Protein AF-A0A7X1L936-F1 (afdb_monomer)

pLDDT: mean 87.61, std 11.69, range [34.81, 97.81]

Mean predicted aligned error: 10.44 Å

Foldseek 3Di:
DDPPVPPPQVVLLVVVLVVQVVLCQQQVNPWAFQEWEECAADDPDCPVVCVRRVHHYYYNDPHTDTHTDPVSVVGHGPPDDPVVVVVVVVVVVVVVCCLVCVPALVSLLVNLCVVCVVVVHHDDLCSSQVVVVHDSVVSVVRD

Radius of gyration: 21.82 Å; Cα contacts (8 Å, |Δi|>4): 133; chains: 1; bounding box: 41×43×56 Å

Solvent-accessible surface area (backbone atoms only — not comparable to full-atom values): 8402 Å² total; per-residue (Å²): 137,80,87,71,76,75,72,56,67,67,55,58,54,51,51,56,49,51,53,50,52,49,47,15,62,40,38,69,67,70,46,68,46,69,28,39,34,31,43,55,70,74,67,100,72,53,66,66,58,44,68,72,57,70,46,50,78,40,52,63,34,102,47,72,46,77,41,64,59,75,75,58,72,77,51,75,54,67,78,70,46,70,70,59,46,55,53,51,50,54,51,49,52,52,50,50,47,44,73,75,50,49,85,47,56,56,46,46,50,54,50,47,42,49,52,32,50,75,74,72,43,84,73,47,63,63,59,51,17,51,76,67,76,39,51,53,70,60,44,64,76,58,96

Nearest PDB structures (foldseek):
  8rcw-assembly2_B  TM=9.343E-01  e=2.288E-03  Mycobacterium tuberculosis H37Rv
  5chh-assembly1_A  TM=5.339E-01  e=8.306E-03  Pseudomonas aeruginosa
  4mey-assembly1_F  TM=4.114E-01  e=6.772E+00  Escherichia coli K-12
  6dcf-assembly1_F  TM=4.307E-01  e=8.764E+00  Mycolicibacterium smegmatis MC2 155

Sequence (143 aa):
MDNVYEQPRQHAESLLCALTEILRAVSGNRINPKEVRFSHSSPNDIKEHQAIFKTRLLFDQPGNALKISRKDFDRPIFLASRELFDALESLAEKHLHQMVFPGSWSDKVSQEIYLLLSSGEVPDVETVSGNLALSSRSLQMKL

Structure (mmCIF, N/CA/C/O backbone):
data_AF-A0A7X1L936-F1
#
_entry.id   AF-A0A7X1L936-F1
#
loop_
_atom_site.group_PDB
_atom_site.id
_atom_site.type_symbol
_atom_site.label_atom_id
_atom_site.label_alt_id
_atom_site.label_comp_id
_atom_site.label_asym_id
_atom_site.label_entity_id
_atom_site.label_seq_id
_atom_site.pdbx_PDB_ins_code
_atom_site.Cartn_x
_atom_site.Cartn_y
_atom_site.Cartn_z
_atom_site.occupancy
_atom_site.B_iso_or_equiv
_atom_site.auth_seq_id
_atom_site.auth_comp_id
_atom_site.auth_asym_id
_atom_site.auth_atom_id
_atom_site.pdbx_PDB_model_num
ATOM 1 N N . MET A 1 1 ? 8.006 27.461 6.998 1.00 34.81 1 MET A N 1
ATOM 2 C CA . MET A 1 1 ? 7.327 26.911 5.813 1.00 34.81 1 MET A CA 1
ATOM 3 C C . MET A 1 1 ? 8.170 25.753 5.322 1.00 34.81 1 MET A C 1
ATOM 5 O O . MET A 1 1 ? 9.359 25.941 5.104 1.00 34.81 1 MET A O 1
ATOM 9 N N . ASP A 1 2 ? 7.526 24.589 5.290 1.00 37.34 2 ASP A N 1
ATOM 10 C CA . ASP A 1 2 ? 7.872 23.356 4.579 1.00 37.34 2 ASP A CA 1
ATOM 11 C C . ASP A 1 2 ? 9.111 22.571 5.033 1.00 37.34 2 ASP A C 1
ATOM 13 O O . ASP A 1 2 ? 10.089 22.415 4.311 1.00 37.34 2 ASP A O 1
ATOM 17 N N . ASN A 1 3 ? 9.001 21.956 6.218 1.00 36.09 3 ASN A N 1
ATOM 18 C CA . ASN A 1 3 ? 9.722 20.716 6.517 1.00 36.09 3 ASN A CA 1
ATOM 19 C C . ASN A 1 3 ? 9.029 19.563 5.767 1.00 36.09 3 ASN A C 1
ATOM 21 O O . ASN A 1 3 ? 8.272 18.787 6.353 1.00 36.09 3 ASN A O 1
ATOM 25 N N . VAL A 1 4 ? 9.210 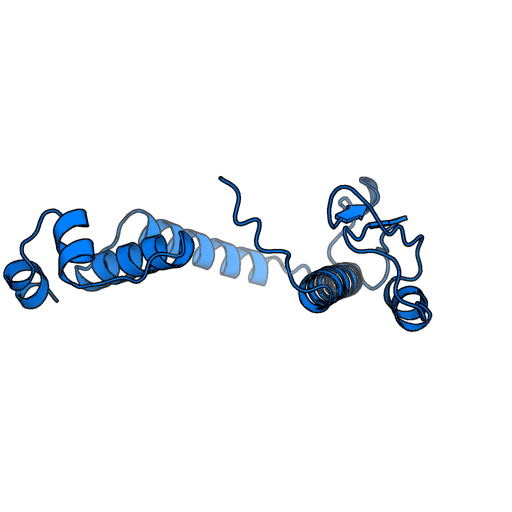19.500 4.444 1.00 44.97 4 VAL A N 1
ATOM 26 C CA . VAL A 1 4 ? 8.858 18.303 3.675 1.00 44.97 4 VAL A CA 1
ATOM 27 C C . VAL A 1 4 ? 9.849 17.243 4.121 1.00 44.97 4 VAL A C 1
ATOM 29 O O . VAL A 1 4 ? 11.003 17.260 3.704 1.00 44.97 4 VAL A O 1
ATOM 32 N N . TYR A 1 5 ? 9.417 16.362 5.021 1.00 47.88 5 TYR A N 1
ATOM 33 C CA . TYR A 1 5 ? 10.136 15.137 5.335 1.00 47.88 5 TYR A CA 1
ATOM 34 C C . TYR A 1 5 ? 10.390 14.411 4.015 1.00 47.88 5 TYR A C 1
ATOM 36 O O . TYR A 1 5 ? 9.490 13.780 3.457 1.00 47.88 5 TYR A O 1
ATOM 44 N N . GLU A 1 6 ? 11.599 14.554 3.483 1.00 51.88 6 GLU A N 1
ATOM 45 C CA . GLU A 1 6 ? 12.049 13.814 2.320 1.00 51.88 6 GLU A CA 1
ATOM 46 C C . GLU A 1 6 ? 12.053 12.347 2.752 1.00 51.88 6 GLU A C 1
ATOM 48 O O . GLU A 1 6 ? 12.922 11.904 3.507 1.00 51.88 6 GLU A O 1
ATOM 53 N N . GLN A 1 7 ? 10.985 11.618 2.404 1.00 60.44 7 GLN A N 1
ATOM 54 C CA . GLN A 1 7 ? 10.865 10.220 2.792 1.00 60.44 7 GLN A CA 1
ATOM 55 C C . GLN A 1 7 ? 12.117 9.495 2.294 1.00 60.44 7 GLN A C 1
ATOM 57 O O . GLN A 1 7 ? 12.426 9.587 1.100 1.00 60.44 7 GLN A O 1
ATOM 62 N N . PRO A 1 8 ? 12.837 8.769 3.169 1.00 81.31 8 PRO A N 1
ATOM 63 C CA . PRO A 1 8 ? 14.045 8.076 2.764 1.00 81.31 8 PRO A CA 1
ATOM 64 C C . PRO A 1 8 ? 13.743 7.199 1.554 1.00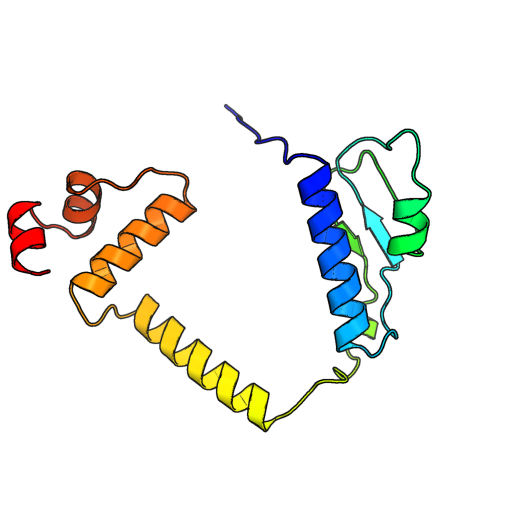 81.31 8 PRO A C 1
ATOM 66 O O . PRO A 1 8 ? 12.786 6.428 1.587 1.00 81.31 8 PRO A O 1
ATOM 69 N N . ARG A 1 9 ? 14.563 7.289 0.502 1.00 86.75 9 ARG A N 1
ATOM 70 C CA . ARG A 1 9 ? 14.416 6.511 -0.742 1.00 86.75 9 ARG A CA 1
ATOM 71 C C . ARG A 1 9 ? 13.977 5.062 -0.490 1.00 86.75 9 ARG A C 1
ATOM 73 O O . ARG A 1 9 ? 12.995 4.587 -1.048 1.00 86.75 9 ARG A O 1
ATOM 80 N N . GLN A 1 10 ? 14.691 4.409 0.424 1.00 88.94 10 GLN A N 1
ATOM 81 C CA . GLN A 1 10 ? 14.488 3.022 0.847 1.00 88.94 10 GLN A CA 1
ATOM 82 C C . GLN A 1 10 ? 13.065 2.753 1.355 1.00 88.94 10 GLN A C 1
ATOM 84 O O . GLN A 1 10 ? 12.526 1.676 1.120 1.00 88.94 10 GLN A O 1
ATOM 89 N N . HIS A 1 11 ? 12.442 3.716 2.037 1.00 90.75 11 HIS A N 1
ATOM 90 C CA . HIS A 1 11 ? 11.076 3.593 2.534 1.00 90.75 11 HIS A CA 1
ATOM 91 C C . HIS A 1 11 ? 10.071 3.552 1.377 1.00 90.75 11 HIS A C 1
ATOM 93 O O . HIS A 1 11 ? 9.252 2.637 1.314 1.00 90.75 11 HIS A O 1
ATOM 99 N N . ALA A 1 12 ? 10.176 4.487 0.427 1.00 92.00 12 ALA A N 1
ATOM 100 C CA . ALA A 1 12 ? 9.317 4.509 -0.755 1.00 92.00 12 ALA A CA 1
ATOM 101 C C . ALA A 1 12 ? 9.511 3.254 -1.624 1.00 92.00 12 ALA A C 1
ATOM 103 O O . ALA A 1 12 ? 8.537 2.617 -2.025 1.00 92.00 12 ALA A O 1
ATOM 104 N N . GLU A 1 13 ? 10.765 2.859 -1.862 1.00 94.56 13 GLU A N 1
ATOM 105 C CA . GLU A 1 13 ? 11.115 1.635 -2.594 1.00 94.56 13 GLU A CA 1
ATOM 106 C C . GLU A 1 13 ? 10.529 0.385 -1.924 1.00 94.56 13 GLU A C 1
ATOM 108 O O . GLU A 1 13 ? 9.871 -0.419 -2.589 1.00 94.56 13 GLU A O 1
ATOM 113 N N . SER A 1 14 ? 10.689 0.257 -0.603 1.00 94.38 14 SER A N 1
ATOM 114 C CA . SER A 1 14 ? 10.169 -0.878 0.168 1.00 94.38 14 SER A CA 1
ATOM 115 C C . SER A 1 14 ? 8.644 -0.930 0.154 1.00 94.38 14 SER A C 1
ATOM 117 O O . SER A 1 14 ? 8.068 -2.002 -0.029 1.00 94.38 14 SER A O 1
ATOM 119 N N . LEU A 1 15 ? 7.977 0.218 0.297 1.00 94.88 15 LEU A N 1
ATOM 120 C CA . LEU A 1 15 ? 6.519 0.298 0.279 1.00 94.88 15 LEU A CA 1
ATOM 121 C C . LEU A 1 15 ? 5.952 -0.111 -1.086 1.00 94.88 15 LEU A C 1
ATOM 123 O O . LEU A 1 15 ? 5.038 -0.932 -1.156 1.00 94.88 15 LEU A O 1
ATOM 127 N N . LEU A 1 16 ? 6.499 0.426 -2.182 1.00 95.88 16 LEU A N 1
ATOM 128 C CA . LEU A 1 16 ? 6.033 0.079 -3.527 1.00 95.88 16 LEU A CA 1
ATOM 129 C C . LEU A 1 16 ? 6.341 -1.384 -3.879 1.00 95.88 16 LEU A C 1
ATOM 131 O O . LEU A 1 16 ? 5.530 -2.035 -4.544 1.00 95.88 16 LEU A O 1
ATOM 135 N N . CYS A 1 17 ? 7.471 -1.918 -3.407 1.00 96.06 17 CYS A N 1
ATOM 136 C CA . CYS A 1 17 ? 7.793 -3.341 -3.508 1.00 96.06 17 CYS A CA 1
ATOM 137 C C . CYS A 1 17 ? 6.734 -4.194 -2.790 1.00 96.06 17 CYS A C 1
ATOM 139 O O . CYS A 1 17 ? 6.106 -5.047 -3.418 1.00 96.06 17 CYS A O 1
ATOM 141 N N . ALA A 1 18 ? 6.450 -3.892 -1.519 1.00 96.12 18 ALA A N 1
ATOM 142 C CA . ALA A 1 18 ? 5.457 -4.611 -0.725 1.00 96.12 18 ALA A CA 1
ATOM 143 C C . ALA A 1 18 ? 4.065 -4.584 -1.376 1.00 96.12 18 ALA A C 1
ATOM 145 O O . ALA A 1 18 ? 3.424 -5.623 -1.511 1.00 96.12 18 ALA A O 1
ATOM 146 N N . LEU A 1 19 ? 3.619 -3.419 -1.858 1.00 94.62 19 LEU A N 1
ATOM 147 C CA . LEU A 1 19 ? 2.345 -3.293 -2.572 1.00 94.62 19 LEU A CA 1
ATOM 148 C C . LEU A 1 19 ? 2.305 -4.147 -3.845 1.00 94.62 19 LEU A C 1
ATOM 150 O O . LEU A 1 19 ? 1.286 -4.771 -4.140 1.00 94.62 19 LEU A O 1
ATOM 154 N N . THR A 1 20 ? 3.409 -4.207 -4.591 1.00 94.81 20 THR A N 1
ATOM 155 C CA . THR A 1 20 ? 3.509 -5.029 -5.805 1.00 94.81 20 THR A CA 1
ATOM 156 C C . THR A 1 20 ? 3.386 -6.518 -5.484 1.00 94.81 20 THR A C 1
ATOM 158 O O . THR A 1 20 ? 2.645 -7.229 -6.165 1.00 94.81 20 THR A O 1
ATOM 161 N N . GLU A 1 21 ? 4.054 -6.986 -4.430 1.00 94.19 21 GLU A N 1
ATOM 162 C CA . GLU A 1 21 ? 3.971 -8.384 -3.999 1.00 94.19 21 GLU A CA 1
ATOM 163 C C . GLU A 1 21 ? 2.590 -8.743 -3.447 1.00 94.19 21 GLU A C 1
ATOM 165 O O . GLU A 1 21 ? 2.055 -9.798 -3.784 1.00 94.19 21 GLU A O 1
ATOM 170 N N . ILE A 1 22 ? 1.949 -7.841 -2.697 1.00 92.19 22 ILE A N 1
ATOM 171 C CA . ILE A 1 22 ? 0.568 -8.034 -2.236 1.00 92.19 22 ILE A CA 1
ATOM 172 C C . ILE A 1 22 ? -0.370 -8.198 -3.435 1.00 92.19 22 ILE A C 1
ATOM 174 O O . ILE A 1 22 ? -1.121 -9.170 -3.487 1.00 92.19 22 ILE A O 1
ATOM 178 N N . LEU A 1 23 ? -0.300 -7.306 -4.432 1.00 90.88 23 LEU A N 1
ATOM 179 C CA . LEU A 1 23 ? -1.135 -7.377 -5.639 1.00 90.88 23 LEU A CA 1
ATOM 180 C C . LEU A 1 23 ? -0.960 -8.698 -6.390 1.00 90.88 23 LEU A C 1
ATOM 182 O O . LEU A 1 23 ? -1.933 -9.286 -6.870 1.00 90.88 23 LEU A O 1
ATOM 186 N N . ARG A 1 24 ? 0.278 -9.182 -6.489 1.00 91.12 24 ARG A N 1
ATOM 187 C CA . ARG A 1 24 ? 0.589 -10.476 -7.097 1.00 91.12 24 ARG A CA 1
ATOM 188 C C . ARG A 1 24 ? 0.004 -11.619 -6.276 1.00 91.12 2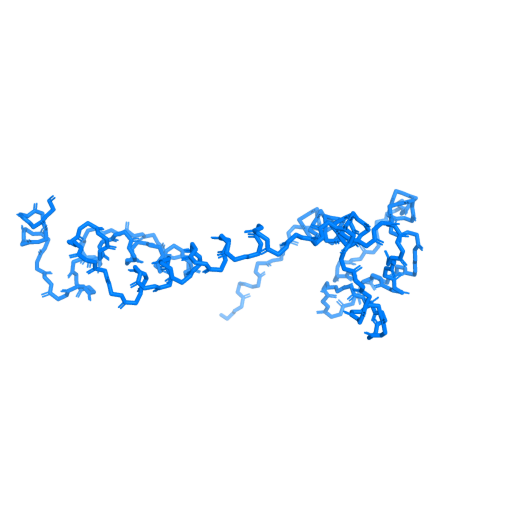4 ARG A C 1
ATOM 190 O O . ARG A 1 24 ? -0.747 -12.418 -6.830 1.00 91.12 24 ARG A O 1
ATOM 197 N N . ALA A 1 25 ? 0.249 -11.654 -4.970 1.00 90.62 25 ALA A N 1
ATOM 198 C CA . ALA A 1 25 ? -0.243 -12.702 -4.082 1.00 90.62 25 ALA A CA 1
ATOM 199 C C . ALA A 1 25 ? -1.776 -12.814 -4.108 1.00 90.62 25 ALA A C 1
ATOM 201 O O . ALA A 1 25 ? -2.314 -13.894 -4.357 1.00 90.62 25 ALA A O 1
ATOM 202 N N . VAL A 1 26 ? -2.492 -11.696 -3.949 1.00 87.81 26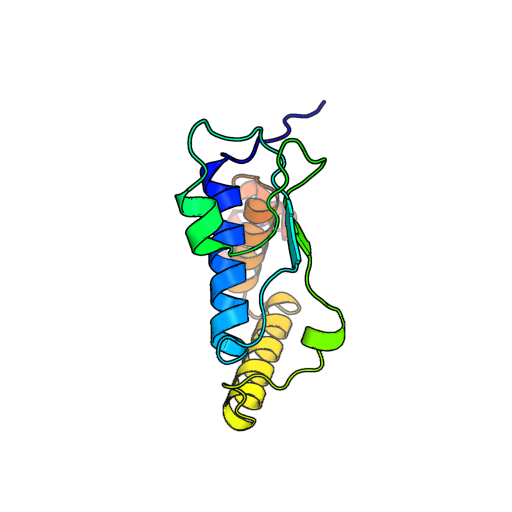 VAL A N 1
ATOM 203 C CA . VAL A 1 26 ? -3.966 -11.700 -3.910 1.00 87.81 26 VAL A CA 1
ATOM 204 C C . VAL A 1 26 ? -4.596 -12.008 -5.268 1.00 87.81 26 VAL A C 1
ATOM 206 O O . VAL A 1 26 ? -5.739 -12.449 -5.321 1.00 87.81 26 VAL A O 1
ATOM 209 N N . SER A 1 27 ? -3.867 -11.825 -6.372 1.00 87.50 27 SER A N 1
ATOM 210 C CA . SER A 1 27 ? -4.357 -12.107 -7.728 1.00 87.50 27 SER A CA 1
ATOM 211 C C . SER A 1 27 ? -3.848 -13.420 -8.330 1.00 87.50 27 SER A C 1
ATOM 213 O O . SER A 1 27 ? -4.134 -13.700 -9.497 1.00 87.50 27 SER A O 1
ATOM 215 N N . GLY A 1 28 ? -3.075 -14.216 -7.584 1.00 87.50 28 GLY A N 1
ATOM 216 C CA . GLY A 1 28 ? -2.432 -15.425 -8.108 1.00 87.50 28 GLY A CA 1
ATOM 217 C C . GLY A 1 28 ? -1.414 -15.124 -9.216 1.00 87.50 28 GLY A C 1
ATOM 218 O O . GLY A 1 28 ? -1.407 -15.789 -10.251 1.00 87.50 28 GLY A O 1
ATOM 219 N N . ASN A 1 29 ? -0.593 -14.088 -9.026 1.00 86.50 29 ASN A N 1
ATOM 220 C CA . ASN A 1 29 ? 0.419 -13.561 -9.951 1.00 86.50 29 ASN A CA 1
ATOM 221 C C . ASN A 1 29 ? -0.131 -13.041 -11.287 1.00 86.50 29 ASN A C 1
ATOM 223 O O . ASN A 1 29 ? 0.597 -12.956 -12.277 1.00 86.50 29 ASN A O 1
ATOM 227 N N . ARG A 1 30 ? -1.417 -12.683 -11.340 1.00 85.75 30 ARG A N 1
ATOM 228 C CA . ARG A 1 30 ? -2.059 -12.231 -12.582 1.00 85.75 30 ARG A CA 1
ATOM 229 C C . ARG A 1 30 ? -2.007 -10.718 -12.770 1.00 85.75 30 ARG A C 1
ATOM 231 O O . ARG A 1 30 ? -2.201 -10.255 -13.895 1.00 85.75 30 ARG A O 1
ATOM 238 N N . ILE A 1 31 ? -1.792 -9.956 -11.701 1.00 89.69 31 ILE A N 1
ATOM 239 C CA . ILE A 1 31 ? -1.696 -8.495 -11.732 1.00 89.69 31 ILE A CA 1
ATOM 240 C C . ILE A 1 31 ? -0.233 -8.089 -11.588 1.00 89.69 31 ILE A C 1
ATOM 242 O O . ILE A 1 31 ? 0.441 -8.476 -10.637 1.00 89.69 31 ILE A O 1
ATOM 246 N N . ASN A 1 32 ? 0.240 -7.278 -12.532 1.00 90.75 32 ASN A N 1
ATOM 247 C CA . ASN A 1 32 ? 1.527 -6.600 -12.455 1.00 90.75 32 ASN A CA 1
ATOM 248 C C . ASN A 1 32 ? 1.308 -5.106 -12.740 1.00 90.75 32 ASN A C 1
ATOM 250 O O . ASN A 1 32 ? 0.524 -4.786 -13.643 1.00 90.75 32 ASN A O 1
ATOM 254 N N . PRO A 1 33 ? 1.966 -4.177 -12.025 1.00 93.75 33 PRO A N 1
ATOM 255 C CA . PRO A 1 33 ? 1.923 -2.769 -12.393 1.00 93.75 33 PRO A CA 1
ATOM 256 C C . PRO A 1 33 ? 2.377 -2.561 -13.844 1.00 93.75 33 PRO A C 1
ATOM 258 O O . PRO A 1 33 ? 3.265 -3.238 -14.357 1.00 93.75 33 PRO A O 1
ATOM 261 N N . LYS A 1 34 ? 1.768 -1.586 -14.514 1.00 95.06 34 LYS A N 1
ATOM 262 C CA . LYS A 1 34 ? 2.154 -1.098 -15.847 1.00 95.06 34 LYS A CA 1
ATOM 263 C C . LYS 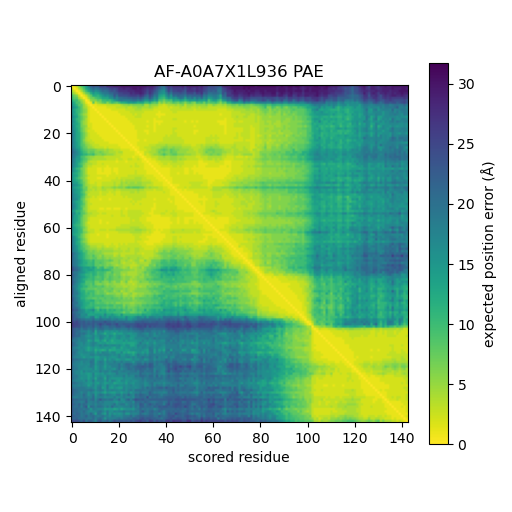A 1 34 ? 3.297 -0.090 -15.792 1.00 95.06 34 LYS A C 1
ATOM 265 O O . LYS A 1 34 ? 3.963 0.131 -16.797 1.00 95.06 34 LYS A O 1
ATOM 270 N N . GLU A 1 35 ? 3.452 0.567 -14.649 1.00 96.75 35 GLU A N 1
ATOM 271 C CA . GLU A 1 35 ? 4.480 1.569 -14.407 1.00 96.75 35 GLU A CA 1
ATOM 272 C C . GLU A 1 35 ? 4.664 1.745 -12.900 1.00 96.75 35 GLU A C 1
ATOM 274 O O . GLU A 1 35 ? 3.688 1.695 -12.146 1.00 96.75 35 GLU A O 1
ATOM 279 N N . VAL A 1 36 ? 5.903 1.971 -12.481 1.00 97.56 36 VAL A N 1
ATOM 280 C CA . VAL A 1 36 ? 6.269 2.371 -11.121 1.00 97.56 36 VAL A CA 1
ATOM 281 C C . VAL A 1 36 ? 6.957 3.723 -11.225 1.00 97.56 36 VAL A C 1
ATOM 283 O O . VAL A 1 36 ? 7.841 3.906 -12.064 1.00 97.56 36 VAL A O 1
ATOM 286 N N . ARG A 1 37 ? 6.534 4.670 -10.397 1.00 97.81 37 ARG A N 1
ATOM 287 C CA . ARG A 1 37 ? 7.093 6.015 -10.312 1.00 97.81 37 ARG A CA 1
ATOM 288 C C . ARG A 1 37 ? 7.770 6.189 -8.973 1.00 97.81 37 ARG A C 1
ATOM 290 O O . ARG A 1 37 ? 7.173 5.870 -7.948 1.00 97.81 37 ARG A O 1
ATOM 297 N N . PHE A 1 38 ? 8.963 6.746 -9.018 1.00 96.69 38 PHE A N 1
ATOM 298 C CA . PHE A 1 38 ? 9.755 7.134 -7.873 1.00 96.69 38 PHE A CA 1
ATOM 299 C C . PHE A 1 38 ? 9.987 8.637 -7.911 1.00 96.69 38 PHE A C 1
ATOM 301 O O . PHE A 1 38 ? 10.305 9.194 -8.965 1.00 96.69 38 PHE A O 1
ATOM 308 N N . SER A 1 39 ? 9.815 9.293 -6.765 1.00 95.69 39 SER A N 1
ATOM 309 C CA . SER A 1 39 ? 10.086 10.727 -6.647 1.00 95.69 39 SER A CA 1
ATOM 310 C C . SER A 1 39 ? 11.575 11.044 -6.644 1.00 95.69 39 SER A C 1
ATOM 312 O O . SER A 1 39 ? 11.994 12.090 -7.122 1.00 95.69 39 SER A O 1
ATOM 314 N N . HIS A 1 40 ? 12.377 10.123 -6.119 1.00 93.88 40 HIS A N 1
ATOM 315 C CA . HIS A 1 40 ? 13.824 10.245 -6.089 1.00 93.88 40 HIS A CA 1
ATOM 316 C C . HIS A 1 40 ? 14.447 9.969 -7.462 1.00 93.88 40 HIS A C 1
ATOM 318 O O . HIS A 1 40 ? 13.866 9.287 -8.314 1.00 93.88 40 HIS A O 1
ATOM 324 N N . SER A 1 41 ? 15.680 10.436 -7.635 1.00 94.38 41 SER A N 1
ATOM 325 C CA . SER A 1 41 ? 16.487 10.145 -8.816 1.00 94.38 41 SER A CA 1
ATOM 326 C C . SER A 1 41 ? 16.877 8.673 -8.903 1.00 94.38 41 SER A C 1
ATOM 328 O O . SER A 1 41 ? 16.961 7.963 -7.891 1.00 94.38 41 SER A O 1
ATOM 330 N N . SER A 1 42 ? 17.137 8.211 -10.127 1.00 93.94 42 SER A N 1
ATOM 331 C CA . SER A 1 42 ? 17.567 6.833 -10.375 1.00 93.94 42 SER A CA 1
ATOM 332 C C . SER A 1 42 ? 18.852 6.515 -9.602 1.00 93.94 42 SER A C 1
ATOM 334 O O . SER A 1 42 ? 19.816 7.278 -9.693 1.00 93.94 42 SER A O 1
ATOM 336 N N . PRO A 1 43 ? 18.924 5.381 -8.882 1.00 92.44 43 PRO A N 1
ATOM 337 C CA . PRO A 1 43 ? 20.197 4.884 -8.382 1.00 92.44 43 PRO A CA 1
ATOM 338 C C . PRO A 1 43 ? 21.096 4.439 -9.548 1.00 92.44 43 PRO A C 1
ATOM 340 O O . PRO A 1 43 ? 20.629 4.218 -10.668 1.00 92.44 43 PRO A O 1
ATOM 343 N N . ASN A 1 44 ? 22.391 4.277 -9.263 1.00 92.94 44 ASN A N 1
ATOM 344 C CA . ASN A 1 44 ? 23.384 3.830 -10.248 1.00 92.94 44 ASN A CA 1
ATOM 345 C C . ASN A 1 44 ? 23.107 2.413 -10.778 1.00 92.94 44 ASN A C 1
ATOM 347 O O . ASN A 1 44 ? 23.457 2.108 -11.915 1.00 92.94 44 ASN A O 1
ATOM 351 N N . ASP A 1 45 ? 22.498 1.553 -9.957 1.00 94.25 45 ASP A N 1
ATOM 352 C CA . ASP A 1 45 ? 22.076 0.207 -10.339 1.00 94.25 45 ASP A CA 1
ATOM 353 C C . ASP A 1 45 ? 20.583 0.028 -10.048 1.00 94.25 45 ASP A C 1
ATOM 355 O O . ASP A 1 45 ? 20.137 0.219 -8.916 1.00 94.25 45 ASP A O 1
ATOM 359 N N . ILE A 1 46 ? 19.827 -0.328 -11.087 1.00 94.81 46 ILE A N 1
ATOM 360 C CA . ILE A 1 46 ? 18.377 -0.565 -11.045 1.00 94.81 46 ILE A CA 1
ATOM 361 C C . ILE A 1 46 ? 18.010 -2.017 -11.372 1.00 94.81 46 ILE A C 1
ATOM 363 O O . ILE A 1 46 ? 16.834 -2.314 -11.586 1.00 94.81 46 ILE A O 1
ATOM 367 N N . LYS A 1 47 ? 18.987 -2.933 -11.457 1.00 96.19 47 LYS A N 1
ATOM 368 C CA . LYS A 1 47 ? 18.732 -4.341 -11.809 1.00 96.19 47 LYS A CA 1
ATOM 369 C C . LYS A 1 47 ? 17.735 -4.997 -10.861 1.00 96.19 47 LYS A C 1
ATOM 371 O O . LYS A 1 47 ? 16.827 -5.685 -11.320 1.00 96.19 47 LYS A O 1
ATOM 376 N N . GLU A 1 48 ? 17.870 -4.740 -9.563 1.00 93.31 48 GLU A N 1
ATOM 377 C CA . GLU A 1 48 ? 16.968 -5.296 -8.554 1.00 93.31 48 GLU A CA 1
ATOM 378 C C . GLU A 1 48 ? 15.556 -4.714 -8.688 1.00 93.31 48 GLU A C 1
ATOM 380 O O . GLU A 1 48 ? 14.580 -5.459 -8.723 1.00 93.31 48 GLU A O 1
ATOM 385 N N . HIS A 1 49 ? 15.423 -3.398 -8.895 1.00 94.94 49 HIS A N 1
ATOM 386 C CA . HIS A 1 49 ? 14.125 -2.776 -9.169 1.00 94.94 49 HIS A CA 1
ATOM 387 C C . HIS A 1 49 ? 13.468 -3.398 -10.403 1.00 94.94 49 HIS A C 1
ATOM 389 O O . HIS A 1 49 ? 12.280 -3.712 -10.391 1.00 94.94 49 HIS A O 1
ATOM 395 N N . GLN A 1 50 ? 14.230 -3.618 -11.474 1.00 95.38 50 GLN A N 1
ATOM 396 C CA . GLN A 1 50 ? 13.716 -4.258 -12.684 1.00 95.38 50 GLN A CA 1
ATOM 397 C C . GLN A 1 50 ? 13.277 -5.705 -12.423 1.00 95.38 50 GLN A C 1
ATOM 399 O O . GLN A 1 50 ? 12.212 -6.109 -12.900 1.00 95.38 50 GLN A O 1
ATOM 404 N N . ALA A 1 51 ? 14.052 -6.466 -11.645 1.00 94.44 51 ALA A N 1
ATOM 405 C CA . ALA A 1 51 ? 13.749 -7.848 -11.282 1.00 94.44 51 ALA A CA 1
ATOM 406 C C . ALA A 1 51 ? 12.486 -7.960 -10.414 1.00 94.44 51 ALA A C 1
ATOM 408 O O . ALA A 1 51 ? 11.639 -8.824 -10.667 1.00 94.44 51 ALA A O 1
ATOM 409 N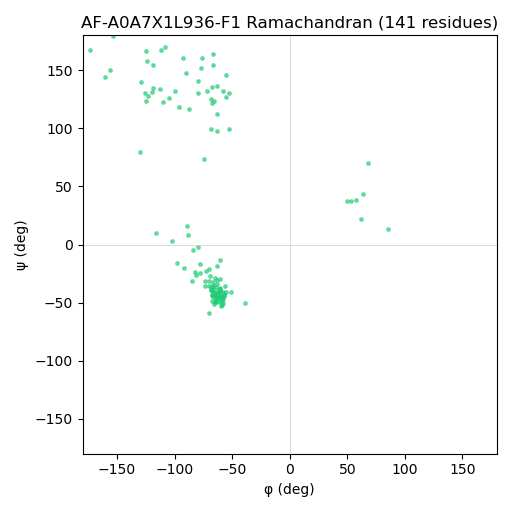 N . ILE A 1 52 ? 12.330 -7.057 -9.443 1.00 93.56 52 ILE A N 1
ATOM 410 C CA . ILE A 1 52 ? 11.173 -6.989 -8.550 1.00 93.56 52 ILE A CA 1
ATOM 411 C C . ILE A 1 52 ? 9.941 -6.530 -9.325 1.00 93.56 52 ILE A C 1
ATOM 413 O O . ILE A 1 52 ? 8.952 -7.254 -9.405 1.00 93.56 52 ILE A O 1
ATOM 417 N N . PHE A 1 53 ? 9.971 -5.345 -9.935 1.00 94.75 53 PHE A N 1
ATOM 418 C CA . PHE A 1 53 ? 8.764 -4.709 -10.464 1.00 94.75 53 PHE A CA 1
ATOM 419 C C . PHE A 1 53 ? 8.341 -5.236 -11.839 1.00 94.75 53 PHE A C 1
ATOM 421 O O . PHE A 1 53 ? 7.151 -5.214 -12.165 1.00 94.75 53 PHE A O 1
ATOM 428 N N . LYS A 1 54 ? 9.284 -5.746 -12.645 1.00 94.19 54 LYS A N 1
ATOM 429 C CA . LYS A 1 54 ? 9.025 -6.342 -13.972 1.00 94.19 54 LYS A CA 1
ATOM 430 C C . LYS A 1 54 ? 8.164 -5.445 -14.870 1.00 94.19 54 LYS A C 1
ATOM 432 O O . LYS A 1 54 ? 7.269 -5.915 -15.571 1.00 94.19 54 LYS A O 1
ATOM 437 N N . THR A 1 55 ? 8.380 -4.136 -14.787 1.00 94.81 55 THR A N 1
ATOM 438 C CA . THR A 1 55 ? 7.594 -3.125 -15.496 1.00 94.81 55 THR A CA 1
ATOM 439 C C . THR A 1 55 ? 8.416 -1.868 -15.746 1.00 94.81 55 THR A C 1
ATOM 441 O O . THR A 1 55 ? 9.585 -1.792 -15.364 1.00 94.81 55 THR A O 1
ATOM 444 N N . ARG A 1 56 ? 7.815 -0.869 -16.396 1.00 95.94 56 ARG A N 1
ATOM 445 C CA . ARG A 1 56 ? 8.462 0.420 -16.640 1.00 95.94 56 ARG A CA 1
ATOM 446 C C . ARG A 1 56 ? 8.711 1.154 -15.320 1.00 95.94 56 ARG A C 1
ATOM 448 O O . ARG A 1 56 ? 7.765 1.441 -14.592 1.00 95.94 56 ARG A O 1
ATOM 455 N N . LEU A 1 57 ? 9.966 1.503 -15.060 1.00 97.44 57 LEU A N 1
ATOM 456 C CA . LEU A 1 57 ? 10.375 2.329 -13.925 1.00 97.44 57 LEU A CA 1
ATOM 457 C C . LEU A 1 57 ? 10.596 3.768 -14.390 1.00 97.44 57 LEU A C 1
ATOM 459 O O . LEU A 1 57 ? 11.257 3.991 -15.406 1.00 97.44 57 LEU A O 1
ATOM 463 N N . LEU A 1 58 ? 10.041 4.729 -13.658 1.00 97.75 58 LEU A N 1
ATOM 464 C CA . LEU A 1 58 ? 10.247 6.158 -13.862 1.00 97.75 58 LEU A CA 1
ATOM 465 C C . LEU A 1 58 ? 10.789 6.772 -12.575 1.00 97.75 58 LEU A C 1
ATOM 467 O O . LEU A 1 58 ? 10.178 6.614 -11.523 1.00 97.75 58 LEU A O 1
ATOM 471 N N . PHE A 1 59 ? 11.897 7.492 -12.682 1.00 96.69 59 PHE A N 1
ATOM 472 C CA . PHE A 1 59 ? 12.516 8.238 -11.587 1.00 96.69 59 PHE A CA 1
ATOM 473 C C . PHE A 1 59 ? 12.315 9.740 -11.798 1.00 96.69 59 PHE A C 1
ATOM 475 O O . PHE A 1 59 ? 11.836 10.146 -12.864 1.00 96.69 59 PHE A O 1
ATOM 482 N N . ASP A 1 60 ? 12.634 10.547 -10.787 1.00 96.06 60 ASP A N 1
ATOM 483 C CA . ASP A 1 60 ? 12.487 12.010 -10.830 1.00 96.06 60 ASP A CA 1
ATOM 484 C C . ASP A 1 60 ? 11.040 12.447 -11.138 1.00 96.06 60 ASP A C 1
ATOM 486 O O . ASP A 1 60 ? 10.776 13.365 -11.918 1.00 96.06 60 ASP A O 1
ATOM 490 N N . GLN A 1 61 ? 10.065 11.725 -10.579 1.00 96.88 61 GLN A N 1
ATOM 491 C CA . GLN A 1 61 ? 8.642 12.010 -10.760 1.00 96.88 61 GLN A CA 1
ATOM 492 C C . GLN A 1 61 ? 8.108 12.926 -9.643 1.00 96.88 61 GLN A C 1
ATOM 494 O O . GLN A 1 61 ? 8.674 12.966 -8.556 1.00 96.88 61 GLN A O 1
ATOM 499 N N . PRO A 1 62 ? 6.962 13.608 -9.827 1.00 93.75 62 PRO A N 1
ATOM 500 C CA . PRO A 1 62 ? 6.368 14.435 -8.767 1.00 93.75 62 PRO A CA 1
ATOM 501 C C . PRO A 1 62 ? 5.976 13.671 -7.487 1.00 93.75 62 PRO A C 1
ATOM 503 O O . PRO A 1 62 ? 5.667 14.290 -6.475 1.00 93.75 62 PRO A O 1
ATOM 506 N N . GLY A 1 63 ? 5.936 12.335 -7.530 1.00 93.00 63 GLY A N 1
ATOM 507 C CA . GLY A 1 63 ? 5.574 11.488 -6.399 1.00 93.00 63 GLY A CA 1
ATOM 508 C C . GLY A 1 63 ? 5.770 9.998 -6.682 1.00 93.00 63 GLY A C 1
ATOM 509 O O . GLY A 1 63 ? 5.949 9.581 -7.831 1.00 93.00 63 GLY A O 1
ATOM 510 N N . ASN A 1 64 ? 5.704 9.200 -5.617 1.00 95.25 64 ASN A N 1
ATOM 511 C CA . ASN A 1 64 ? 5.785 7.741 -5.674 1.00 95.25 64 ASN A CA 1
ATOM 512 C C . ASN A 1 64 ? 4.431 7.145 -6.085 1.00 95.25 64 ASN A C 1
ATOM 514 O O . ASN A 1 64 ? 3.406 7.505 -5.506 1.00 95.25 64 ASN A O 1
ATOM 518 N N . ALA A 1 65 ? 4.396 6.248 -7.076 1.00 95.56 65 ALA A N 1
ATOM 519 C CA . ALA A 1 65 ? 3.132 5.668 -7.539 1.00 95.56 65 ALA A CA 1
ATOM 520 C C . ALA A 1 65 ? 3.277 4.300 -8.216 1.00 95.56 65 ALA A C 1
ATOM 522 O O . ALA A 1 65 ? 4.251 4.031 -8.915 1.00 95.56 65 ALA A O 1
ATOM 523 N N . LEU A 1 66 ? 2.230 3.478 -8.101 1.00 95.38 66 LEU A N 1
ATOM 524 C CA . LEU A 1 66 ? 2.020 2.266 -8.895 1.00 95.38 66 LEU A CA 1
ATOM 525 C C . LEU A 1 66 ? 0.851 2.482 -9.853 1.00 95.38 66 LEU A C 1
ATOM 527 O O . LEU A 1 66 ? -0.270 2.766 -9.436 1.00 95.38 66 LEU A O 1
ATOM 531 N N . LYS A 1 67 ? 1.091 2.314 -11.153 1.00 95.19 67 LYS A N 1
ATOM 532 C CA . LYS A 1 67 ? 0.041 2.386 -12.170 1.00 95.19 67 LYS A CA 1
ATOM 533 C C . LYS A 1 67 ? -0.445 0.986 -12.502 1.00 95.19 67 LYS A C 1
ATOM 535 O O . LYS A 1 67 ? 0.309 0.184 -13.042 1.00 95.19 67 LYS A O 1
ATOM 540 N N . ILE A 1 68 ? -1.718 0.709 -12.258 1.00 92.50 68 ILE A N 1
ATOM 541 C CA . ILE A 1 68 ? -2.333 -0.605 -12.498 1.00 92.50 68 ILE A CA 1
ATOM 542 C C . ILE A 1 68 ? -3.457 -0.450 -13.529 1.00 92.50 68 ILE A C 1
ATOM 544 O O . ILE A 1 68 ? -3.999 0.641 -13.723 1.00 92.50 68 ILE A O 1
ATOM 548 N N . SER A 1 69 ? -3.790 -1.514 -14.265 1.00 91.06 69 SER A N 1
ATOM 549 C CA . SER A 1 69 ? -4.953 -1.481 -15.155 1.00 91.06 69 SER A CA 1
ATOM 550 C C . SER A 1 69 ? -6.237 -1.391 -14.338 1.00 91.06 69 SER A C 1
ATOM 552 O O . SER A 1 69 ? -6.435 -2.188 -13.432 1.00 91.06 69 SER A O 1
ATOM 554 N N . ARG A 1 70 ? -7.183 -0.529 -14.725 1.00 89.12 70 ARG A N 1
ATOM 555 C CA . ARG A 1 70 ? -8.522 -0.544 -14.112 1.00 89.12 70 ARG A CA 1
ATOM 556 C C . ARG A 1 70 ? -9.182 -1.927 -14.206 1.00 89.12 70 ARG A C 1
ATOM 558 O O . ARG A 1 70 ? -9.722 -2.401 -13.224 1.00 89.12 70 ARG A O 1
ATOM 565 N N . LYS A 1 71 ? -9.032 -2.603 -15.351 1.00 88.56 71 LYS A N 1
ATOM 566 C CA . LYS A 1 71 ? -9.557 -3.962 -15.583 1.00 88.56 71 LYS A CA 1
ATOM 567 C C . LYS A 1 71 ? -8.953 -5.028 -14.661 1.00 88.56 71 LYS A C 1
ATOM 569 O O . LYS A 1 71 ? -9.486 -6.127 -14.582 1.00 88.56 71 LYS A O 1
ATOM 574 N N . ASP A 1 72 ? -7.810 -4.746 -14.037 1.00 86.81 72 ASP A N 1
ATOM 575 C CA . ASP A 1 72 ? -7.193 -5.680 -13.095 1.00 86.81 72 ASP A CA 1
ATOM 576 C C . ASP A 1 72 ? -7.895 -5.640 -11.730 1.00 86.81 72 ASP A C 1
ATOM 578 O O . ASP A 1 72 ? -7.890 -6.652 -11.041 1.00 86.81 72 ASP A O 1
ATOM 582 N N . PHE A 1 73 ? -8.564 -4.534 -11.376 1.00 82.06 73 PHE A N 1
ATOM 583 C CA . PHE A 1 73 ? -9.369 -4.431 -10.151 1.00 82.06 73 PHE A CA 1
ATOM 584 C C . PHE A 1 73 ? -10.675 -5.227 -10.216 1.00 82.06 73 PHE A C 1
ATOM 586 O O . PHE A 1 73 ? -11.198 -5.614 -9.179 1.00 82.06 73 PHE A O 1
ATOM 593 N N . ASP A 1 74 ? -11.172 -5.522 -11.419 1.00 85.31 74 ASP A N 1
ATOM 594 C CA . ASP A 1 74 ? -12.368 -6.354 -11.610 1.00 85.31 74 ASP A CA 1
ATOM 595 C C . ASP A 1 74 ? -12.059 -7.859 -11.478 1.00 85.31 74 ASP A C 1
ATOM 597 O O . ASP A 1 74 ? -12.940 -8.707 -11.632 1.00 85.31 74 ASP A O 1
ATOM 601 N N . ARG A 1 75 ? -10.791 -8.225 -11.253 1.00 82.00 75 ARG A N 1
ATOM 602 C CA . ARG A 1 75 ? -10.384 -9.626 -11.151 1.00 82.00 75 ARG A CA 1
ATOM 603 C C . ARG A 1 75 ? -10.719 -10.181 -9.769 1.00 82.00 75 ARG A C 1
ATOM 605 O O . ARG A 1 75 ? -10.488 -9.504 -8.770 1.00 82.00 75 ARG A O 1
ATOM 612 N N . PRO A 1 76 ? -11.187 -11.437 -9.692 1.00 80.88 76 PRO A N 1
ATOM 613 C CA . PRO A 1 76 ? -11.430 -12.072 -8.409 1.00 80.88 76 PRO A CA 1
ATOM 614 C C . PRO A 1 76 ? -10.120 -12.206 -7.631 1.00 80.88 76 PRO A C 1
ATOM 616 O O . PRO A 1 76 ? -9.089 -12.603 -8.185 1.00 80.88 76 PRO A O 1
ATOM 619 N N . ILE A 1 77 ? -10.181 -11.900 -6.336 1.00 84.00 77 ILE A N 1
ATOM 620 C CA . ILE A 1 77 ? -9.098 -12.187 -5.398 1.00 84.00 77 ILE A CA 1
ATOM 621 C C . ILE A 1 77 ? -9.019 -13.708 -5.238 1.00 84.00 77 ILE A C 1
ATOM 623 O O . ILE A 1 77 ? -10.006 -14.359 -4.906 1.00 84.00 77 ILE A O 1
ATOM 627 N N . PHE A 1 78 ? -7.843 -14.281 -5.481 1.00 81.88 78 PHE A N 1
ATOM 628 C CA . PHE A 1 78 ? -7.617 -15.725 -5.407 1.00 81.88 78 PHE A CA 1
ATOM 629 C C . PHE A 1 78 ? -7.836 -16.274 -3.991 1.00 81.88 78 PHE A C 1
ATOM 631 O O . PHE A 1 78 ? -8.335 -17.379 -3.824 1.00 81.88 78 PHE A O 1
ATOM 638 N N . LEU A 1 79 ? -7.497 -15.475 -2.978 1.00 77.94 79 LEU A N 1
ATOM 639 C CA . LEU A 1 79 ? -7.649 -15.807 -1.560 1.00 77.94 79 LEU A CA 1
ATOM 640 C C . LEU A 1 79 ? -9.015 -15.390 -0.984 1.00 77.94 79 LEU A C 1
ATOM 642 O O . LEU A 1 79 ? -9.157 -15.286 0.232 1.00 77.94 79 LEU A O 1
ATOM 646 N N . ALA A 1 80 ? -10.011 -15.096 -1.826 1.00 82.69 80 ALA A N 1
ATOM 647 C CA . ALA A 1 80 ? -11.317 -14.660 -1.349 1.00 82.69 80 ALA A CA 1
ATOM 648 C C . ALA A 1 80 ? -12.040 -15.801 -0.614 1.00 82.69 80 ALA A C 1
ATOM 650 O O . ALA A 1 80 ? -12.325 -16.845 -1.196 1.00 82.69 80 ALA A O 1
ATOM 651 N N . SER A 1 81 ? -12.385 -15.566 0.650 1.00 88.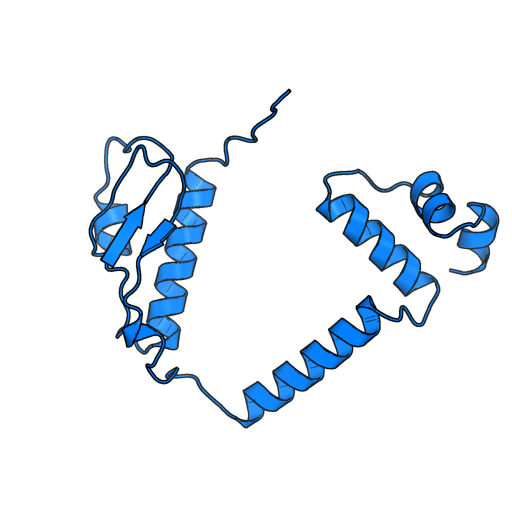81 81 SER A N 1
ATOM 652 C CA . SER A 1 81 ? -13.302 -16.390 1.442 1.00 88.81 81 SER A CA 1
ATOM 653 C C . SER A 1 81 ? -14.387 -15.480 1.992 1.00 88.81 81 SER A C 1
ATOM 655 O O . SER A 1 81 ? -14.090 -14.423 2.553 1.00 88.81 81 SER A O 1
ATOM 657 N N . ARG A 1 82 ? -15.645 -15.887 1.811 1.00 87.69 82 ARG A N 1
ATOM 658 C CA . ARG A 1 82 ? -16.794 -15.137 2.324 1.00 87.69 82 ARG A CA 1
ATOM 659 C C . ARG A 1 82 ? -16.814 -15.161 3.849 1.00 87.69 82 ARG A C 1
ATOM 661 O O . ARG A 1 82 ? -17.053 -14.138 4.465 1.00 87.69 82 ARG A O 1
ATOM 668 N N . GLU A 1 83 ? -16.464 -16.293 4.441 1.00 91.44 83 GLU A N 1
ATOM 669 C CA . GLU A 1 83 ? -16.398 -16.485 5.887 1.00 91.44 83 GLU A CA 1
ATOM 670 C C . GLU A 1 83 ? -15.343 -15.573 6.524 1.00 91.44 83 GLU A C 1
ATOM 672 O O . GLU A 1 83 ? -15.609 -14.921 7.532 1.00 91.44 83 GLU A O 1
ATOM 677 N N . LEU A 1 84 ? -14.150 -15.491 5.919 1.00 89.62 84 LEU A N 1
ATOM 678 C CA . LEU A 1 84 ? -13.101 -14.581 6.382 1.00 89.62 84 LEU A CA 1
ATOM 679 C C . LEU A 1 84 ? -13.507 -13.118 6.193 1.00 89.62 84 LEU A C 1
ATOM 681 O O . LEU A 1 84 ? -13.248 -12.302 7.072 1.00 89.62 84 LEU A O 1
ATOM 685 N N . PHE A 1 85 ? -14.135 -12.790 5.062 1.00 89.56 85 PHE A N 1
ATOM 686 C CA . PHE A 1 85 ? -14.640 -11.446 4.803 1.00 89.56 85 PHE A CA 1
ATOM 687 C C . PHE A 1 85 ? -15.651 -11.020 5.870 1.00 89.56 85 PHE A C 1
ATOM 689 O O . PHE A 1 85 ? -15.443 -9.996 6.509 1.00 89.56 85 PHE A O 1
ATOM 696 N N . ASP A 1 86 ? -16.674 -11.834 6.134 1.00 93.56 86 ASP A N 1
ATOM 697 C CA . ASP A 1 86 ? -17.717 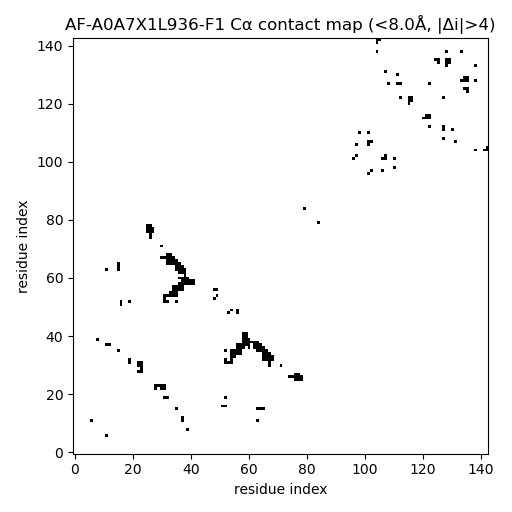-11.525 7.118 1.00 93.56 86 ASP A CA 1
ATOM 698 C C . ASP A 1 86 ? -17.123 -11.359 8.535 1.00 93.56 86 ASP A C 1
ATOM 700 O O . ASP A 1 86 ? -17.517 -10.466 9.289 1.00 93.56 86 ASP A O 1
ATOM 704 N N . ALA A 1 87 ? -16.119 -12.170 8.894 1.00 93.69 87 ALA A N 1
ATOM 705 C CA . ALA A 1 87 ? -15.408 -12.043 10.166 1.00 93.69 87 ALA A CA 1
ATOM 706 C C . ALA A 1 87 ? -14.574 -10.750 10.263 1.00 93.69 87 ALA A C 1
ATOM 708 O O . ALA A 1 87 ? -14.585 -10.087 11.303 1.00 93.69 87 ALA A O 1
ATOM 709 N N . LEU A 1 88 ? -13.849 -10.391 9.197 1.00 91.69 88 LEU A N 1
ATOM 710 C CA . LEU A 1 88 ? -13.052 -9.162 9.142 1.00 91.69 88 LEU A CA 1
ATOM 711 C C . LEU A 1 88 ? -13.935 -7.912 9.126 1.00 91.69 88 LEU A C 1
ATOM 713 O O . LEU A 1 88 ? -13.602 -6.947 9.808 1.00 91.69 88 LEU A O 1
ATOM 717 N N . GLU A 1 89 ? -15.057 -7.941 8.408 1.00 94.06 89 GLU A N 1
ATOM 718 C CA . GLU A 1 89 ? -16.028 -6.847 8.354 1.00 94.06 89 GLU A CA 1
ATOM 719 C C . GLU A 1 89 ? -16.618 -6.590 9.746 1.00 94.06 89 GLU A C 1
ATOM 721 O O . GLU A 1 89 ? -16.546 -5.474 10.252 1.00 94.06 89 GLU A O 1
ATOM 726 N N . SER A 1 90 ? -17.083 -7.638 10.437 1.00 93.00 90 SER A N 1
ATOM 727 C CA . SER A 1 90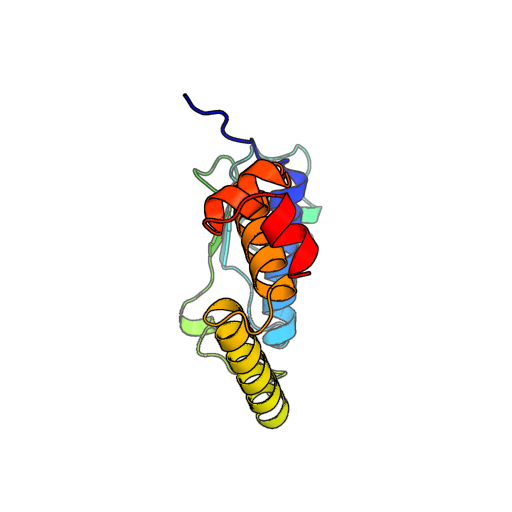 ? -17.615 -7.506 11.801 1.00 93.00 90 SER A CA 1
ATOM 728 C C . SER A 1 90 ? -16.572 -6.969 12.791 1.00 93.00 90 SER A C 1
ATOM 730 O O . SER A 1 90 ? -16.880 -6.149 13.663 1.00 93.00 90 SER A O 1
ATOM 732 N N . LEU A 1 91 ? -15.314 -7.401 12.657 1.00 91.81 91 LEU A N 1
ATOM 733 C CA . LEU A 1 91 ? -14.217 -6.885 13.470 1.00 91.81 91 LEU A CA 1
ATOM 734 C C . LEU A 1 91 ? -13.948 -5.403 13.165 1.00 91.81 91 LEU A C 1
ATOM 736 O O . LEU A 1 91 ? -13.791 -4.611 14.096 1.00 91.81 91 LEU A O 1
ATOM 740 N N . ALA A 1 92 ? -13.927 -5.019 11.888 1.00 90.38 92 ALA A N 1
ATOM 741 C CA . ALA A 1 92 ? -13.736 -3.640 11.453 1.00 90.38 92 ALA A CA 1
ATOM 742 C C . ALA A 1 92 ? -14.866 -2.726 11.949 1.00 90.38 92 ALA A C 1
ATOM 744 O O . ALA A 1 92 ? -14.580 -1.667 12.507 1.00 90.38 92 ALA A O 1
ATOM 745 N N . GLU A 1 93 ? -16.126 -3.155 11.845 1.00 90.62 93 GLU A N 1
ATOM 746 C CA . GLU A 1 93 ? -17.281 -2.447 12.407 1.00 90.62 93 GLU A CA 1
ATOM 747 C C . GLU A 1 93 ? -17.128 -2.249 13.916 1.00 90.62 93 GLU A C 1
ATOM 749 O O . GLU A 1 93 ? -17.294 -1.138 14.421 1.00 90.62 93 GLU A O 1
ATOM 754 N N . LYS A 1 94 ? -16.740 -3.296 14.654 1.00 86.94 94 LYS A N 1
ATOM 755 C CA . LYS A 1 94 ? -16.498 -3.196 16.098 1.00 86.94 94 LYS A CA 1
ATOM 756 C C . LYS A 1 94 ? -15.392 -2.189 16.424 1.00 86.94 94 LYS A C 1
ATOM 758 O O . LYS A 1 94 ? -15.561 -1.394 17.349 1.00 86.94 94 LYS A O 1
ATOM 763 N N . HIS A 1 95 ? -14.285 -2.200 15.682 1.00 83.19 95 HIS A N 1
ATOM 764 C CA . HIS A 1 95 ? -13.199 -1.234 15.870 1.00 83.19 95 HIS A CA 1
ATOM 765 C C . HIS A 1 95 ? -13.633 0.194 15.535 1.00 83.19 95 HIS A C 1
ATOM 767 O O . HIS A 1 95 ? -13.351 1.105 16.310 1.00 83.19 95 HIS A O 1
ATOM 773 N N . LEU A 1 96 ? -14.371 0.395 14.441 1.00 83.06 96 LEU A N 1
ATOM 774 C CA . LEU A 1 96 ? -14.948 1.695 14.096 1.00 83.06 96 LEU A CA 1
ATOM 775 C C . LEU A 1 96 ? -15.888 2.187 15.199 1.00 83.06 96 LEU A C 1
ATOM 777 O O . LEU A 1 96 ? -15.780 3.332 15.627 1.00 83.06 96 LEU A O 1
ATOM 781 N N . HIS A 1 97 ? -16.759 1.326 15.726 1.00 79.25 97 HIS A N 1
ATOM 782 C CA . HIS A 1 97 ? -17.632 1.676 16.844 1.00 79.25 97 HIS A CA 1
ATOM 783 C C . HIS A 1 97 ? -16.851 2.062 18.102 1.00 79.25 97 HIS A C 1
ATOM 785 O O . HIS A 1 97 ? -17.234 3.021 18.764 1.00 79.25 97 HIS A O 1
ATOM 791 N N . GLN A 1 98 ? -15.752 1.374 18.416 1.00 73.50 98 GLN A N 1
ATOM 792 C CA . GLN A 1 98 ? -14.878 1.732 19.540 1.00 73.50 98 GLN A CA 1
ATOM 793 C C . GLN A 1 98 ? -14.156 3.067 19.320 1.00 73.50 98 GLN A C 1
ATOM 795 O O . GLN A 1 98 ? -14.007 3.836 20.264 1.00 73.50 98 GLN A O 1
ATOM 800 N N . MET A 1 99 ? -13.747 3.364 18.083 1.00 69.19 99 MET A N 1
ATOM 801 C CA . MET A 1 99 ? -13.143 4.650 17.720 1.00 69.19 99 MET A CA 1
ATOM 802 C C . MET A 1 99 ? -14.155 5.802 17.758 1.00 69.19 99 MET A C 1
ATOM 804 O O . MET A 1 99 ? -13.803 6.919 18.115 1.00 69.19 99 MET A O 1
ATOM 808 N N . VAL A 1 100 ? -15.413 5.567 17.388 1.00 66.69 100 VAL A N 1
ATOM 809 C CA . VAL A 1 100 ? -16.450 6.615 17.369 1.00 66.69 100 VAL A CA 1
ATOM 810 C C . VAL A 1 100 ? -17.097 6.796 18.749 1.00 66.69 100 VAL A C 1
ATOM 812 O O . VAL A 1 100 ? -17.481 7.907 19.112 1.00 66.69 100 VAL A O 1
ATOM 815 N N . PHE A 1 101 ? -17.192 5.726 19.541 1.00 63.59 101 PHE A N 1
ATOM 816 C CA . PHE A 1 101 ? -17.797 5.717 20.872 1.00 63.59 101 PHE A CA 1
ATOM 817 C C . PHE A 1 101 ? -16.851 5.060 21.883 1.00 63.59 101 PHE A C 1
ATOM 819 O O . PHE A 1 101 ? -17.046 3.895 22.246 1.00 63.59 101 PHE A O 1
ATOM 826 N N . PRO A 1 102 ? -15.832 5.786 22.370 1.00 65.31 102 PRO A N 1
ATOM 827 C CA . PRO A 1 102 ? -14.918 5.243 23.363 1.00 65.31 102 PRO A CA 1
ATOM 828 C C . PRO A 1 102 ? -15.689 4.930 24.656 1.00 65.31 102 PRO A C 1
ATOM 830 O O . PRO A 1 102 ? -16.238 5.820 25.319 1.00 65.31 102 PRO A O 1
ATOM 833 N N . GLY A 1 103 ? -15.794 3.633 24.964 1.00 71.69 103 GLY A N 1
ATOM 834 C CA . GLY A 1 103 ? -16.673 3.099 26.007 1.00 71.69 103 GLY A CA 1
ATOM 835 C C . GLY A 1 103 ? -16.171 3.373 27.425 1.00 71.69 103 GLY A C 1
ATOM 836 O O . GLY A 1 103 ? -16.973 3.654 28.317 1.00 71.69 103 GLY A O 1
ATOM 837 N N . SER A 1 104 ? -14.853 3.347 27.635 1.00 84.94 104 SER A N 1
ATOM 838 C CA . SER A 1 104 ? -14.197 3.652 28.912 1.00 84.94 104 SER A CA 1
ATOM 839 C C . SER A 1 104 ? -13.380 4.950 28.863 1.00 84.94 104 SER A C 1
ATOM 841 O O . SER A 1 104 ? -13.112 5.509 27.800 1.00 84.94 104 SER A O 1
ATOM 843 N N . TRP A 1 105 ? -12.964 5.456 30.029 1.00 88.00 105 TRP A N 1
ATOM 844 C CA . TRP A 1 105 ? -12.024 6.583 30.098 1.00 88.00 105 TRP A CA 1
ATOM 845 C C . TRP A 1 105 ? -10.638 6.218 29.565 1.00 88.00 105 TRP A C 1
ATOM 847 O O . TRP A 1 105 ? -9.998 7.061 28.942 1.00 88.00 105 TRP A O 1
ATOM 857 N N . SER A 1 106 ? -10.212 4.966 29.737 1.00 87.31 106 SER A N 1
ATOM 858 C CA . SER A 1 106 ? -8.977 4.452 29.147 1.00 87.31 106 SER A CA 1
ATOM 859 C C . SER A 1 106 ? -9.039 4.483 27.619 1.00 87.31 106 SER A C 1
ATOM 861 O O . SER A 1 106 ? -8.099 4.968 27.001 1.00 87.31 106 SER A O 1
ATOM 863 N N . ASP A 1 107 ? -10.168 4.089 27.015 1.00 84.56 107 ASP A N 1
ATOM 864 C CA . ASP A 1 107 ? -10.350 4.149 25.555 1.00 84.56 107 ASP A CA 1
ATOM 865 C C . ASP A 1 107 ? -10.266 5.590 25.037 1.00 84.56 107 ASP A C 1
ATOM 867 O O . ASP A 1 107 ? -9.599 5.848 24.038 1.00 84.56 107 ASP A O 1
ATOM 871 N N . LYS A 1 108 ? -10.883 6.546 25.750 1.00 86.31 108 LYS A N 1
ATOM 872 C CA . LYS A 1 108 ? -10.825 7.982 25.415 1.00 86.31 108 LYS A CA 1
ATOM 873 C C . LYS A 1 108 ? -9.396 8.515 25.442 1.00 86.31 108 LYS A C 1
ATOM 875 O O . LYS A 1 108 ? -8.988 9.229 24.534 1.00 86.31 108 LYS A O 1
ATOM 880 N N . VAL A 1 109 ? -8.633 8.153 26.473 1.00 90.25 109 VAL A N 1
ATOM 881 C CA . VAL A 1 109 ? -7.225 8.550 26.608 1.00 90.25 109 VAL A CA 1
ATOM 882 C C . VAL A 1 109 ? -6.364 7.911 25.523 1.00 90.25 109 VAL A C 1
ATOM 884 O O . VAL A 1 109 ? -5.570 8.604 24.895 1.00 90.25 109 VAL A O 1
ATOM 887 N N . SER A 1 110 ? -6.530 6.613 25.259 1.00 88.94 110 SER A N 1
ATOM 888 C CA . SER A 1 110 ? -5.801 5.920 24.193 1.00 88.94 110 SER A CA 1
ATOM 889 C C . SER A 1 110 ? -6.113 6.488 22.808 1.00 88.94 110 SER A C 1
ATOM 891 O O . SER A 1 110 ? -5.202 6.626 21.993 1.00 88.94 110 SER A O 1
ATOM 893 N N . GLN A 1 111 ? -7.370 6.854 22.548 1.00 86.81 111 GLN A N 1
ATOM 894 C CA . GLN A 1 111 ? -7.776 7.509 21.308 1.00 86.81 111 GLN A CA 1
ATOM 895 C C . GLN A 1 111 ? -7.104 8.875 21.142 1.00 86.81 111 GLN A C 1
ATOM 897 O O . GLN A 1 111 ? -6.569 9.159 20.073 1.00 86.81 111 GLN A O 1
ATOM 902 N N . GLU A 1 112 ? -7.090 9.697 22.190 1.00 89.50 112 GLU A N 1
ATOM 903 C CA . GLU A 1 112 ? -6.470 11.022 22.144 1.00 89.50 112 GLU A CA 1
ATOM 904 C C . GLU A 1 112 ? -4.956 10.933 21.905 1.00 89.50 112 GLU A C 1
ATOM 906 O O . GLU A 1 112 ? -4.406 11.608 21.039 1.00 89.50 112 GLU A O 1
ATOM 911 N N . ILE A 1 113 ? -4.288 10.008 22.601 1.00 90.31 113 ILE A N 1
ATOM 912 C CA . ILE A 1 113 ? -2.870 9.694 22.387 1.00 90.31 113 ILE A CA 1
ATOM 913 C C . ILE A 1 113 ? -2.615 9.287 20.931 1.00 90.31 113 ILE A C 1
ATOM 915 O O . ILE A 1 113 ? -1.651 9.748 20.322 1.00 90.31 113 ILE A O 1
ATOM 919 N N . TYR A 1 114 ? -3.470 8.435 20.359 1.00 87.69 114 TYR A N 1
ATOM 920 C CA . TYR A 1 114 ? -3.336 8.003 18.970 1.00 87.69 114 TYR A CA 1
ATOM 921 C C . TYR A 1 114 ? -3.482 9.167 17.982 1.00 87.69 114 TYR A C 1
ATOM 923 O O . TYR A 1 114 ? -2.715 9.246 17.020 1.00 87.69 114 TYR A O 1
ATOM 931 N N . LEU A 1 115 ? -4.433 10.076 18.213 1.00 87.31 115 LEU A N 1
ATOM 932 C CA . LEU A 1 115 ? -4.643 11.254 17.369 1.00 87.31 115 LEU A CA 1
ATOM 933 C C . LEU A 1 115 ? -3.426 12.187 17.389 1.00 87.31 115 LEU A C 1
ATOM 935 O O . LEU A 1 115 ? -2.950 12.564 16.318 1.00 87.31 115 LEU A O 1
ATOM 939 N N . LEU A 1 116 ? -2.877 12.470 18.574 1.00 89.81 116 LEU A N 1
ATOM 940 C CA . LEU A 1 116 ? -1.675 13.296 18.746 1.00 89.81 116 LEU A CA 1
ATOM 941 C C . LEU A 1 116 ? -0.450 12.665 18.068 1.00 89.81 116 LEU A C 1
ATOM 943 O O . LEU A 1 116 ? 0.267 13.316 17.313 1.00 89.81 116 LEU A O 1
ATOM 947 N N . LEU A 1 117 ? -0.241 11.359 18.245 1.00 89.38 117 LEU A N 1
ATOM 948 C CA . LEU A 1 117 ? 0.864 10.664 17.577 1.00 89.38 117 LEU A CA 1
ATOM 949 C C . LEU A 1 117 ? 0.706 10.660 16.051 1.00 89.38 117 LEU A C 1
ATOM 951 O O . LEU A 1 117 ? 1.693 10.792 15.327 1.00 89.38 117 LEU A O 1
ATOM 955 N N . SER A 1 118 ? -0.526 10.534 15.554 1.00 81.88 118 SER A N 1
ATOM 956 C CA . SER A 1 118 ? -0.820 10.542 14.116 1.00 81.88 118 SER A CA 1
ATOM 957 C C . SER A 1 118 ? -0.608 11.918 13.476 1.00 81.88 118 SER A C 1
ATOM 959 O O . SER A 1 118 ? -0.296 11.985 12.287 1.00 81.88 118 SER A O 1
ATOM 961 N N . SER A 1 119 ? -0.740 13.006 14.243 1.00 85.88 119 SER A N 1
ATOM 962 C CA . SER A 1 119 ? -0.387 14.364 13.804 1.00 85.88 119 SER A CA 1
ATOM 963 C C . SER A 1 119 ? 1.101 14.698 13.981 1.00 85.88 119 SER A C 1
ATOM 965 O O . SER A 1 119 ? 1.546 15.746 13.514 1.00 85.88 119 SER A O 1
ATOM 967 N N . GLY A 1 120 ? 1.889 13.802 14.587 1.00 84.62 120 GLY A N 1
ATOM 968 C CA . GLY A 1 120 ? 3.315 14.004 14.857 1.00 84.62 120 GLY A CA 1
ATOM 969 C C . GLY A 1 120 ? 3.607 14.762 16.156 1.00 84.62 120 GLY A C 1
ATOM 970 O O . GLY A 1 120 ? 4.739 15.201 16.362 1.00 84.62 120 GLY A O 1
ATOM 971 N N . GLU A 1 121 ? 2.613 14.917 17.029 1.00 88.75 121 GLU A N 1
ATOM 972 C CA . GLU A 1 121 ? 2.744 15.542 18.344 1.00 88.75 121 GLU A CA 1
ATOM 973 C C . GLU A 1 121 ? 3.107 14.504 19.419 1.00 88.75 121 GLU A C 1
ATOM 975 O O . GLU A 1 121 ? 2.716 13.336 19.349 1.00 88.75 121 GLU A O 1
ATOM 980 N N . VAL A 1 122 ? 3.877 14.921 20.431 1.00 90.38 122 VAL A N 1
ATOM 981 C CA . VAL A 1 122 ? 4.211 14.065 21.580 1.00 90.38 122 VAL A CA 1
ATOM 982 C C . VAL A 1 122 ? 3.112 14.221 22.632 1.00 90.38 122 VAL A C 1
ATOM 984 O O . VAL A 1 122 ? 2.957 15.316 23.166 1.00 90.38 122 VAL A O 1
ATOM 987 N N . PRO A 1 123 ? 2.355 13.161 22.955 1.00 90.06 123 PRO A N 1
ATOM 988 C CA . PRO A 1 123 ? 1.268 13.253 23.918 1.00 90.06 123 PRO A CA 1
ATOM 989 C C . PRO A 1 123 ? 1.793 13.405 25.353 1.00 90.06 123 PRO A C 1
ATOM 991 O O . PRO A 1 123 ? 2.634 12.621 25.799 1.00 90.06 123 PRO A O 1
ATOM 994 N N . ASP A 1 124 ? 1.239 14.366 26.096 1.00 93.88 124 ASP A N 1
ATOM 995 C CA . ASP A 1 124 ? 1.429 14.534 27.543 1.00 93.88 124 ASP A CA 1
ATOM 996 C C . ASP A 1 124 ? 0.083 14.570 28.295 1.00 93.88 124 ASP A C 1
ATOM 998 O O . ASP A 1 124 ? -0.995 14.645 27.696 1.00 93.88 124 ASP A O 1
ATOM 1002 N N . VAL A 1 125 ? 0.128 14.440 29.627 1.00 92.06 125 VAL A N 1
ATOM 1003 C CA . VAL A 1 125 ? -1.092 14.296 30.439 1.00 92.06 125 VAL A CA 1
ATOM 1004 C C . VAL A 1 125 ? -1.904 15.592 30.486 1.00 92.06 125 VAL A C 1
ATOM 1006 O O . VAL A 1 125 ? -3.133 15.546 30.553 1.00 92.06 125 VAL A O 1
ATOM 1009 N N . GLU A 1 126 ? -1.246 16.745 30.421 1.00 93.88 126 GLU A N 1
ATOM 1010 C CA . GLU A 1 126 ? -1.874 18.062 30.379 1.00 93.88 126 GLU A CA 1
ATOM 1011 C C . GLU A 1 126 ? -2.681 18.239 29.087 1.00 93.88 126 GLU A C 1
ATOM 1013 O O . GLU A 1 126 ? -3.865 18.570 29.146 1.00 93.88 126 GLU A O 1
ATOM 1018 N N . THR A 1 127 ? -2.079 17.928 27.944 1.00 91.56 127 THR A N 1
ATOM 1019 C CA . THR A 1 127 ? -2.661 18.018 26.601 1.00 91.56 127 THR A CA 1
ATOM 1020 C C . THR A 1 127 ? -3.825 17.049 26.449 1.00 91.56 127 THR A C 1
ATOM 1022 O O . THR A 1 127 ? -4.927 17.453 26.083 1.00 91.56 127 THR A O 1
ATOM 1025 N N . VAL A 1 128 ? -3.633 15.780 26.827 1.00 93.25 128 VAL A N 1
ATOM 1026 C CA . VAL A 1 128 ? -4.697 14.767 26.750 1.00 93.25 128 VAL A CA 1
ATOM 1027 C C . VAL A 1 128 ? -5.866 15.109 27.681 1.00 93.25 128 VAL A C 1
ATOM 1029 O O . VAL A 1 128 ? -7.027 14.998 27.287 1.00 93.25 128 VAL A O 1
ATOM 1032 N N . SER A 1 129 ? -5.599 15.555 28.915 1.00 92.94 129 SER A N 1
ATOM 1033 C CA . SER A 1 129 ? -6.675 15.957 29.833 1.00 92.94 129 SER A CA 1
ATOM 1034 C C . SER A 1 129 ? -7.418 17.207 29.356 1.00 92.94 129 SER A C 1
ATOM 1036 O O . SER A 1 129 ? -8.649 17.231 29.420 1.00 92.94 129 SER A O 1
ATOM 1038 N N . GLY A 1 130 ? -6.701 18.187 28.796 1.00 92.00 130 GLY A N 1
ATOM 1039 C CA . GLY A 1 130 ? -7.271 19.388 28.190 1.00 92.00 130 GLY A CA 1
ATOM 1040 C C . GLY A 1 130 ? -8.200 19.073 27.019 1.00 92.00 130 GLY A C 1
ATOM 1041 O O . GLY A 1 130 ? -9.329 19.566 26.993 1.00 92.00 130 GLY A O 1
ATOM 1042 N N . ASN A 1 131 ? -7.782 18.183 26.114 1.00 90.75 131 ASN A N 1
ATOM 1043 C CA . ASN A 1 131 ? -8.589 17.753 24.967 1.00 90.75 131 ASN A CA 1
ATOM 1044 C C . ASN A 1 131 ? -9.854 16.988 25.398 1.00 90.75 131 ASN A C 1
ATOM 1046 O O . ASN A 1 131 ? -10.900 17.091 24.759 1.00 90.75 131 ASN A O 1
ATOM 1050 N N . LEU A 1 132 ? -9.803 16.303 26.546 1.00 90.25 132 LEU A N 1
ATOM 1051 C CA . LEU A 1 132 ? -10.953 15.636 27.168 1.00 90.25 132 LEU A CA 1
ATOM 1052 C C . LEU A 1 132 ? -11.770 16.541 28.116 1.00 90.25 132 LEU A C 1
ATOM 1054 O O . LEU A 1 132 ? -12.666 16.042 28.802 1.00 90.25 132 LEU A O 1
ATOM 1058 N N . ALA A 1 133 ? -11.485 17.850 28.167 1.00 90.94 133 ALA A N 1
ATOM 1059 C CA . ALA A 1 133 ? -12.118 18.836 29.051 1.00 90.94 133 ALA A CA 1
ATOM 1060 C C . ALA A 1 133 ? -12.084 18.453 30.550 1.00 90.94 133 ALA A C 1
ATOM 1062 O O . ALA A 1 133 ? -13.034 18.690 31.303 1.00 90.94 133 ALA A O 1
ATOM 1063 N N . LEU A 1 134 ? -10.977 17.853 30.994 1.00 91.44 134 LEU A N 1
ATOM 1064 C CA . LEU A 1 134 ? -10.720 17.455 32.376 1.00 91.44 134 LEU A CA 1
ATOM 1065 C C . LEU A 1 134 ? -9.424 18.073 32.903 1.00 91.44 134 LEU A C 1
ATOM 1067 O O . LEU A 1 134 ? -8.513 18.401 32.155 1.00 91.44 134 LEU A O 1
ATOM 1071 N N . SER A 1 135 ? -9.304 18.171 34.227 1.00 93.94 135 SER A N 1
ATOM 1072 C CA . SER A 1 135 ? -7.990 18.364 34.847 1.00 93.94 135 SER A CA 1
ATOM 1073 C C . SER A 1 135 ? -7.212 17.048 34.878 1.00 93.94 135 SER A C 1
ATOM 1075 O O . SER A 1 135 ? -7.823 15.984 35.028 1.00 93.94 135 SER A O 1
ATOM 1077 N N . SER A 1 136 ? -5.875 17.104 34.855 1.00 92.50 136 SER A N 1
ATOM 1078 C CA . SER A 1 136 ? -5.008 15.916 34.953 1.00 92.50 136 SER A CA 1
ATOM 1079 C C . SER A 1 136 ? -5.379 15.025 36.147 1.00 92.50 136 SER A C 1
ATOM 1081 O O . SER A 1 136 ? -5.481 13.809 36.014 1.00 92.50 136 SER A O 1
ATOM 1083 N N . ARG A 1 137 ? -5.698 15.630 37.304 1.00 92.38 137 ARG A N 1
ATOM 1084 C CA . ARG A 1 137 ? -6.164 14.909 38.503 1.00 92.38 137 ARG A CA 1
ATOM 1085 C C . ARG A 1 137 ? -7.500 14.197 38.279 1.00 92.38 137 ARG A C 1
ATOM 1087 O O . ARG A 1 137 ? -7.673 13.070 38.727 1.00 92.38 137 ARG A O 1
ATOM 1094 N N . SER A 1 138 ? -8.453 14.850 37.616 1.00 91.38 138 SER A N 1
ATOM 1095 C CA . SER A 1 138 ? -9.768 14.253 37.348 1.00 91.38 138 SER A CA 1
ATOM 1096 C C . SER A 1 138 ? -9.663 13.103 36.356 1.00 91.38 138 SER A C 1
ATOM 1098 O O . SER A 1 138 ? -10.360 12.105 36.519 1.00 91.38 138 SER A O 1
ATOM 1100 N N . LEU A 1 139 ? -8.777 13.229 35.364 1.00 89.81 139 LEU A N 1
ATOM 1101 C CA . LEU A 1 139 ? -8.481 12.167 34.412 1.00 89.81 139 LEU A CA 1
ATOM 1102 C C . LEU A 1 139 ? -7.843 10.959 35.112 1.00 89.81 139 LEU A C 1
ATOM 1104 O O . LEU A 1 139 ? -8.338 9.850 34.968 1.00 89.81 139 LEU A O 1
ATOM 1108 N N . GLN A 1 140 ? -6.825 11.180 35.948 1.00 91.38 140 GLN A N 1
ATOM 1109 C CA . GLN A 1 140 ? -6.147 10.118 36.706 1.00 91.38 140 GLN A CA 1
ATOM 1110 C C . GLN A 1 140 ? -7.066 9.357 37.673 1.00 91.38 140 GLN A C 1
ATOM 1112 O O . GLN A 1 140 ? -6.829 8.185 37.918 1.00 91.38 140 GLN A O 1
ATOM 1117 N N . MET A 1 141 ? -8.110 9.990 38.220 1.00 90.88 141 MET A N 1
ATOM 1118 C CA . MET A 1 141 ? -9.097 9.295 39.066 1.00 90.88 141 MET A CA 1
ATOM 1119 C C . MET A 1 141 ? -10.123 8.472 38.273 1.00 90.88 141 MET A C 1
ATOM 1121 O O . MET A 1 141 ? -10.864 7.691 38.865 1.00 90.88 141 MET A O 1
ATOM 1125 N N . LYS A 1 142 ? -10.250 8.725 36.967 1.00 85.00 142 LYS A N 1
ATOM 1126 C CA . LYS A 1 142 ? -11.223 8.081 36.074 1.00 85.00 142 LYS A CA 1
ATOM 1127 C C . LYS A 1 142 ? -10.623 6.916 35.279 1.00 85.00 142 LYS A C 1
ATOM 1129 O O . LYS A 1 142 ? -11.401 6.158 34.698 1.00 85.00 142 LYS A O 1
ATOM 1134 N N . LEU A 1 143 ? -9.291 6.836 35.227 1.00 82.19 143 LEU A N 1
ATOM 1135 C CA . LEU A 1 143 ? -8.495 5.733 34.682 1.00 82.19 143 LEU A CA 1
ATOM 1136 C C . LEU A 1 143 ? -8.406 4.580 35.685 1.00 82.19 143 LEU A C 1
ATOM 1138 O O . LEU A 1 143 ? -8.400 3.427 35.208 1.00 82.19 143 LEU A O 1
#

Secondary structure (DSSP, 8-state):
--------HHHHHHHHHHHHHHHHHHHTS----SEEE-SSPPPS--HHHHHHH-SEEE-S-SS-EEE--HHHHTSPPTT--HHHHHHHHHHHHHHHHHHHS--SHHHHHHHHHHHHHHHTPPP-HHHHHHHTTS-HHHHHTT-